Protein AF-A0A7W8MPH8-F1 (afdb_monomer_lite)

Organism: NCBI:txid3069691

Structure (mmCIF, N/CA/C/O backbone):
data_AF-A0A7W8MPH8-F1
#
_entry.id   AF-A0A7W8MPH8-F1
#
loop_
_atom_site.group_PDB
_atom_site.id
_atom_site.type_symbol
_atom_site.label_atom_id
_atom_site.label_alt_id
_atom_site.label_comp_id
_atom_site.label_asym_id
_atom_site.label_entity_id
_atom_site.label_seq_id
_atom_site.pdbx_PDB_ins_code
_atom_site.Cartn_x
_atom_site.Cartn_y
_atom_site.Cartn_z
_atom_site.occupancy
_atom_site.B_iso_or_equiv
_atom_site.auth_seq_id
_atom_site.auth_comp_id
_atom_site.auth_asym_id
_atom_site.auth_atom_id
_atom_site.pdbx_PDB_model_num
ATOM 1 N N . MET A 1 1 ? -1.964 -3.953 5.199 1.00 62.41 1 MET A N 1
ATOM 2 C CA . MET A 1 1 ? -2.290 -4.151 3.763 1.00 62.41 1 MET A CA 1
ATOM 3 C C . MET A 1 1 ? -3.349 -5.206 3.486 1.00 62.41 1 MET A C 1
ATOM 5 O O . MET A 1 1 ? -4.223 -4.940 2.674 1.00 62.41 1 MET A O 1
ATOM 9 N N . THR A 1 2 ? -3.292 -6.386 4.112 1.00 71.12 2 THR A N 1
ATOM 10 C CA . THR A 1 2 ? -4.179 -7.523 3.786 1.00 71.12 2 THR A CA 1
ATOM 11 C C . THR A 1 2 ? -5.669 -7.223 3.959 1.00 71.12 2 THR A C 1
ATOM 13 O O . THR A 1 2 ? -6.475 -7.718 3.185 1.00 71.12 2 THR A O 1
ATOM 16 N N . VAL A 1 3 ? -6.041 -6.376 4.923 1.00 84.81 3 VAL A N 1
ATOM 17 C CA . VAL A 1 3 ? -7.434 -5.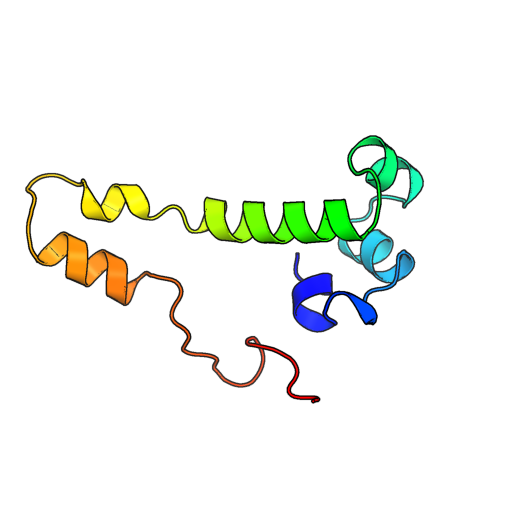955 5.178 1.00 84.81 3 VAL A CA 1
ATOM 18 C C . VAL A 1 3 ? -8.016 -5.135 4.028 1.00 84.81 3 VAL A C 1
ATOM 20 O O . VAL A 1 3 ? -9.039 -5.524 3.477 1.00 84.81 3 VAL A O 1
ATOM 23 N N . PHE A 1 4 ? -7.331 -4.070 3.596 1.00 87.81 4 PHE A N 1
ATOM 24 C CA . PHE A 1 4 ? -7.751 -3.302 2.418 1.00 87.81 4 PHE A CA 1
ATOM 25 C C . PHE A 1 4 ? -7.748 -4.140 1.141 1.00 87.81 4 PHE A C 1
ATOM 27 O O . PHE A 1 4 ? -8.574 -3.921 0.264 1.00 87.81 4 PHE A O 1
ATOM 34 N N . TRP A 1 5 ? -6.847 -5.118 1.040 1.00 80.88 5 TRP A N 1
ATOM 35 C CA . TRP A 1 5 ? -6.829 -6.054 -0.081 1.00 80.88 5 TRP A CA 1
ATOM 36 C C . TRP A 1 5 ? -8.035 -6.998 -0.081 1.00 80.88 5 TRP A C 1
ATOM 38 O O . TRP A 1 5 ? -8.591 -7.307 -1.129 1.00 80.88 5 TRP A O 1
ATOM 48 N N . LYS A 1 6 ? -8.453 -7.441 1.107 1.00 82.25 6 LYS A N 1
ATOM 49 C CA . LYS A 1 6 ? -9.541 -8.401 1.294 1.00 82.25 6 LYS A CA 1
ATOM 50 C C . LYS A 1 6 ? -10.925 -7.763 1.185 1.00 82.25 6 LYS A C 1
ATOM 52 O O . LYS A 1 6 ? -11.837 -8.401 0.673 1.00 82.25 6 LYS A O 1
ATOM 57 N N . TYR A 1 7 ? -11.082 -6.541 1.687 1.00 84.50 7 TYR A N 1
ATOM 58 C CA . TYR A 1 7 ? -12.387 -5.888 1.822 1.00 84.50 7 TYR A CA 1
ATOM 59 C C . TYR A 1 7 ? -12.514 -4.603 0.991 1.00 84.50 7 TYR A C 1
ATOM 61 O O . TYR A 1 7 ? -13.583 -4.018 0.919 1.00 84.50 7 TYR A O 1
ATOM 69 N N . GLY A 1 8 ? -11.445 -4.129 0.349 1.00 85.69 8 GLY A N 1
ATOM 70 C CA . GLY A 1 8 ? -11.470 -2.864 -0.385 1.00 85.69 8 GLY A CA 1
ATOM 71 C C . GLY A 1 8 ? -11.550 -1.635 0.528 1.00 85.69 8 GLY A C 1
ATOM 72 O O . GLY A 1 8 ? -11.592 -1.728 1.757 1.00 85.69 8 GLY A O 1
ATOM 73 N N . PHE A 1 9 ? -11.533 -0.444 -0.076 1.00 89.19 9 PHE A N 1
ATOM 74 C CA . PHE A 1 9 ? -11.562 0.810 0.676 1.00 89.19 9 PHE A CA 1
ATOM 75 C C . PHE A 1 9 ? -12.874 0.981 1.443 1.00 89.19 9 PHE A C 1
ATOM 77 O O . PHE A 1 9 ? -12.827 1.193 2.649 1.00 89.19 9 PHE A O 1
ATOM 84 N N . ALA A 1 10 ? -14.030 0.870 0.782 1.00 90.62 10 ALA A N 1
ATOM 85 C CA . ALA A 1 10 ? -15.329 1.154 1.393 1.00 90.62 10 ALA A CA 1
ATOM 86 C C . ALA A 1 10 ? -15.619 0.238 2.595 1.00 90.62 10 ALA A C 1
ATOM 88 O O . ALA A 1 10 ? -15.843 0.746 3.697 1.00 90.62 10 ALA A O 1
ATOM 89 N N . ASP A 1 11 ? -15.472 -1.079 2.425 1.00 90.81 11 ASP A N 1
ATOM 90 C CA . ASP A 1 11 ? -15.924 -2.065 3.418 1.00 90.81 11 ASP A CA 1
ATOM 91 C C . ASP A 1 11 ? -14.912 -2.333 4.544 1.00 90.81 11 ASP A C 1
ATOM 93 O O . ASP A 1 11 ? -15.219 -3.015 5.523 1.00 90.81 11 ASP A O 1
ATOM 97 N N . THR A 1 12 ? -13.703 -1.768 4.473 1.00 91.25 12 THR A N 1
ATOM 98 C CA . THR A 1 12 ? -12.729 -1.884 5.569 1.00 91.25 12 THR A CA 1
ATOM 99 C C . THR A 1 12 ? -13.110 -0.973 6.740 1.00 91.25 12 THR A C 1
ATOM 101 O O . THR A 1 12 ? -13.028 0.253 6.640 1.00 91.25 12 THR A O 1
ATOM 104 N N . SER A 1 13 ? -13.484 -1.537 7.887 1.00 90.25 13 SER A N 1
ATOM 105 C CA . SER A 1 13 ? -13.762 -0.750 9.095 1.00 90.25 13 SER A CA 1
ATOM 106 C C . SER A 1 13 ? -12.484 -0.404 9.872 1.00 90.25 13 SER A C 1
ATOM 108 O O . SER A 1 13 ? -11.441 -1.041 9.724 1.00 90.25 13 SER A O 1
ATOM 110 N N . LEU A 1 14 ? -12.571 0.601 10.746 1.00 86.50 14 LEU A N 1
ATOM 111 C CA . LEU A 1 14 ? -11.479 0.951 11.660 1.00 86.50 14 LEU A CA 1
ATOM 112 C C . LEU A 1 14 ? -11.149 -0.188 12.630 1.00 86.50 14 LEU A C 1
ATOM 114 O O . LEU A 1 14 ? -9.979 -0.461 12.842 1.00 86.50 14 LEU A O 1
ATOM 118 N N . GLN A 1 15 ? -12.150 -0.908 13.139 1.00 89.31 15 GLN A N 1
ATOM 119 C CA . GLN A 1 15 ? -11.924 -2.069 14.008 1.00 89.31 15 GLN A CA 1
ATOM 120 C C . GLN A 1 15 ? -11.187 -3.202 13.288 1.00 89.31 15 GLN A C 1
ATOM 122 O O . GLN A 1 15 ? -10.327 -3.854 13.875 1.00 89.31 15 GLN A O 1
ATOM 127 N N . GLU A 1 16 ? -11.492 -3.436 12.009 1.00 90.12 16 GLU A N 1
ATOM 128 C CA . GLU A 1 16 ? -10.757 -4.412 11.201 1.00 90.12 16 GLU A CA 1
ATOM 129 C C . GLU A 1 16 ? -9.297 -3.992 11.012 1.00 90.12 16 GLU A C 1
ATOM 131 O O . GLU A 1 16 ? -8.406 -4.837 11.094 1.00 90.12 16 GLU A O 1
ATOM 136 N N . LEU A 1 17 ? -9.040 -2.693 10.816 1.00 88.38 17 LEU A N 1
ATOM 137 C CA . LEU A 1 17 ? -7.681 -2.157 10.760 1.00 88.38 17 LEU A CA 1
ATOM 138 C C . LEU A 1 17 ? -6.956 -2.356 12.089 1.00 88.38 17 LEU A C 1
ATOM 140 O O . LEU A 1 17 ? -5.868 -2.917 12.079 1.00 88.38 17 LEU A O 1
ATOM 144 N N . GLU A 1 18 ? -7.568 -1.983 13.213 1.00 90.94 18 GLU A N 1
ATOM 145 C CA . GLU A 1 18 ? -6.977 -2.153 14.544 1.00 90.94 18 GLU A CA 1
ATOM 146 C C . GLU A 1 18 ? -6.673 -3.620 14.852 1.00 90.94 18 GLU A C 1
ATOM 148 O O . GLU A 1 18 ? -5.594 -3.949 15.338 1.00 90.94 18 GLU A O 1
ATOM 153 N N . ARG A 1 19 ? -7.591 -4.530 14.512 1.00 90.00 19 ARG A N 1
ATOM 154 C CA . ARG A 1 19 ? -7.388 -5.969 14.695 1.00 90.00 19 ARG A CA 1
ATOM 155 C C . ARG A 1 19 ? -6.266 -6.507 13.811 1.00 90.00 19 ARG A C 1
ATOM 157 O O . ARG A 1 19 ? -5.522 -7.384 14.237 1.00 90.00 19 ARG A O 1
ATOM 164 N N . ALA A 1 20 ? -6.164 -6.021 12.576 1.00 87.44 20 ALA A N 1
ATOM 165 C CA . ALA A 1 20 ? -5.173 -6.500 11.622 1.00 87.44 20 ALA A CA 1
ATOM 166 C C . ALA A 1 20 ? -3.770 -5.924 11.860 1.00 87.44 20 ALA A C 1
ATOM 168 O O . ALA A 1 20 ? -2.789 -6.587 11.531 1.00 87.44 20 ALA A O 1
ATOM 169 N N . THR A 1 21 ? -3.661 -4.702 12.386 1.00 85.12 21 THR A N 1
ATOM 170 C CA . THR A 1 21 ? -2.375 -4.043 12.668 1.00 85.12 21 THR A CA 1
ATOM 171 C C . THR A 1 21 ? -1.936 -4.195 14.123 1.00 85.12 21 THR A C 1
ATOM 173 O O . THR A 1 21 ? -0.754 -4.037 14.409 1.00 85.12 21 THR A O 1
ATOM 176 N N . GLY A 1 22 ? -2.864 -4.480 15.044 1.00 89.00 22 GLY A N 1
ATOM 177 C CA . GLY A 1 22 ? -2.639 -4.417 16.492 1.00 89.00 22 GLY A CA 1
ATOM 178 C C . GLY A 1 22 ? -2.510 -2.986 17.030 1.00 89.00 22 GLY A C 1
ATOM 179 O O . GLY A 1 22 ? -2.211 -2.797 18.207 1.00 89.00 22 GLY A O 1
ATOM 180 N N . VAL A 1 23 ? -2.715 -1.976 16.181 1.00 88.75 23 VAL A N 1
ATOM 181 C CA . VAL A 1 23 ? -2.538 -0.556 16.497 1.00 88.75 23 VAL A CA 1
ATOM 182 C C . VAL A 1 23 ? -3.905 0.101 16.572 1.00 88.75 23 VAL A C 1
ATOM 184 O O . VAL A 1 23 ? -4.712 -0.059 15.662 1.00 88.75 23 VAL A O 1
ATOM 187 N N . ASN A 1 24 ? -4.163 0.867 17.631 1.00 89.62 24 ASN A N 1
ATOM 188 C CA . ASN A 1 24 ? -5.436 1.569 17.759 1.00 89.62 24 ASN A CA 1
ATOM 189 C C . ASN A 1 24 ? -5.594 2.681 16.697 1.00 89.62 24 ASN A C 1
ATOM 191 O O . ASN A 1 24 ? -4.629 3.206 16.135 1.00 89.62 24 ASN A O 1
ATOM 195 N N . LYS A 1 25 ? -6.837 3.090 16.460 1.00 85.06 25 LYS A N 1
ATOM 196 C CA . LYS A 1 25 ? -7.216 4.149 15.525 1.00 85.06 25 LYS A CA 1
ATOM 197 C C . LYS A 1 25 ? -6.493 5.457 15.821 1.00 85.06 25 LYS A C 1
ATOM 199 O O . LYS A 1 25 ? -6.087 6.140 14.890 1.00 85.06 25 LYS A O 1
ATOM 204 N N . SER A 1 26 ? -6.372 5.825 17.094 1.00 87.94 26 SER A N 1
ATOM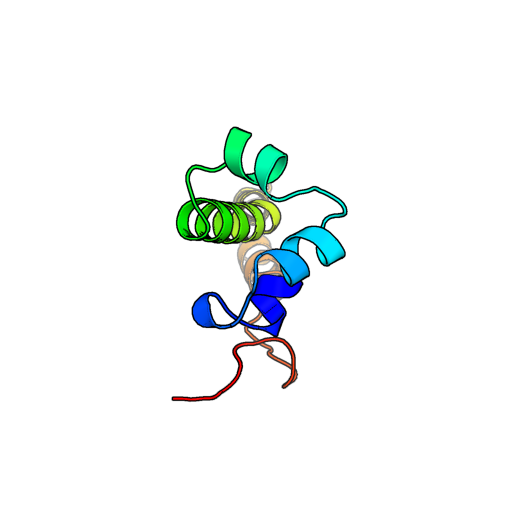 205 C CA . SER A 1 26 ? -5.772 7.101 17.490 1.00 87.94 26 SER A CA 1
ATOM 206 C C . SER A 1 26 ? -4.307 7.196 17.067 1.00 87.94 26 SER A C 1
ATOM 208 O O . SER A 1 26 ? -3.892 8.237 16.580 1.00 87.94 26 SER A O 1
ATOM 210 N N . VAL A 1 27 ? -3.554 6.101 17.194 1.00 89.25 27 VAL A N 1
ATOM 211 C CA . VAL A 1 27 ? -2.148 6.000 16.782 1.00 89.25 27 VAL A CA 1
ATOM 212 C C . VAL A 1 27 ? -2.027 5.885 15.262 1.00 89.25 27 VAL A C 1
ATOM 214 O O . VAL A 1 27 ? -1.129 6.467 14.661 1.00 89.25 27 VAL A O 1
ATOM 217 N N . LEU A 1 28 ? -2.954 5.185 14.601 1.00 85.50 28 LEU A N 1
ATOM 218 C CA . LEU A 1 28 ? -3.013 5.211 13.137 1.00 85.50 28 LEU A CA 1
ATOM 219 C C . LEU A 1 28 ? -3.219 6.645 12.633 1.00 85.50 28 LEU A C 1
ATOM 221 O O . LEU A 1 28 ? -2.553 7.064 11.695 1.00 85.50 28 LEU A O 1
ATOM 225 N N . TYR A 1 29 ? -4.096 7.415 13.275 1.00 85.62 29 TYR A N 1
ATOM 226 C CA . TYR A 1 29 ? -4.408 8.773 12.839 1.00 85.62 29 TYR A CA 1
ATOM 227 C C . TYR A 1 29 ? -3.451 9.866 13.325 1.00 85.62 29 TYR A C 1
ATOM 229 O O . TYR A 1 29 ? -3.570 11.011 12.895 1.00 85.62 29 TYR A O 1
ATOM 237 N N . THR A 1 30 ? -2.470 9.541 14.169 1.00 88.75 30 THR A N 1
ATOM 238 C CA . THR A 1 30 ? -1.319 10.433 14.378 1.00 88.75 30 THR A CA 1
ATOM 239 C C . THR A 1 30 ? -0.364 10.427 13.188 1.00 88.75 30 THR A C 1
ATOM 241 O O . THR A 1 30 ? 0.245 11.453 12.910 1.00 88.75 30 THR A O 1
ATOM 244 N N . GLU A 1 31 ? -0.262 9.303 12.475 1.00 87.44 31 GLU A N 1
ATOM 245 C CA . GLU A 1 31 ? 0.609 9.158 11.299 1.00 87.44 31 GLU A CA 1
ATOM 246 C C . GLU A 1 31 ? -0.127 9.438 9.980 1.00 87.44 31 GLU A C 1
ATOM 248 O O . GLU A 1 31 ? 0.476 9.916 9.021 1.00 87.44 31 GLU A O 1
ATOM 253 N N . PHE A 1 32 ? -1.433 9.156 9.925 1.00 88.94 32 PHE A N 1
ATOM 254 C CA . PHE A 1 32 ? -2.262 9.307 8.727 1.00 88.94 32 PHE A CA 1
ATOM 255 C C . PHE A 1 32 ? -3.443 10.230 8.990 1.00 88.94 32 PHE A C 1
ATOM 257 O O . PHE A 1 32 ? -4.153 10.076 9.978 1.00 88.94 32 PHE A O 1
ATOM 264 N N . ARG A 1 33 ? -3.728 11.159 8.079 1.00 88.31 33 ARG A N 1
ATOM 265 C CA . ARG A 1 33 ? -4.799 12.145 8.305 1.00 88.31 33 ARG A CA 1
ATOM 266 C C . ARG A 1 33 ? -6.180 11.495 8.440 1.00 88.31 33 ARG A C 1
ATOM 268 O O . ARG A 1 33 ? -7.012 11.933 9.232 1.00 88.31 33 ARG A O 1
ATOM 275 N N . ASP A 1 34 ? -6.438 10.483 7.621 1.00 89.62 34 ASP A N 1
ATOM 276 C CA . ASP A 1 34 ? -7.724 9.806 7.521 1.00 89.62 34 ASP A CA 1
ATOM 277 C C . ASP A 1 34 ? -7.562 8.396 6.909 1.00 89.62 34 ASP A C 1
ATOM 279 O O . ASP A 1 34 ? -6.458 7.899 6.668 1.00 89.62 34 ASP A O 1
ATOM 283 N N . LYS A 1 35 ? -8.688 7.703 6.697 1.00 88.25 35 LYS A N 1
ATOM 284 C CA . LYS A 1 35 ? -8.708 6.360 6.094 1.00 88.25 35 LYS A CA 1
ATOM 285 C C . LYS A 1 35 ? -8.218 6.369 4.640 1.00 88.25 35 LYS A C 1
ATOM 287 O O . LYS A 1 35 ? -7.661 5.364 4.204 1.00 88.25 35 LYS A O 1
ATOM 292 N N . GLU A 1 36 ? -8.453 7.452 3.898 1.00 91.44 36 GLU A N 1
ATOM 293 C CA . GLU A 1 36 ? -8.019 7.595 2.505 1.00 91.44 36 GLU A CA 1
ATOM 294 C C . GLU A 1 36 ? -6.500 7.719 2.437 1.00 91.44 36 GLU A C 1
ATOM 296 O O . GLU A 1 36 ? -5.863 6.970 1.702 1.00 91.44 36 GLU A O 1
ATOM 301 N N . ASP A 1 37 ? -5.913 8.564 3.279 1.00 91.56 37 ASP A N 1
ATOM 302 C CA . ASP A 1 37 ? -4.467 8.738 3.388 1.00 91.56 37 ASP A CA 1
ATOM 303 C C . ASP A 1 37 ? -3.767 7.429 3.784 1.00 91.56 37 ASP A C 1
ATOM 305 O O . ASP A 1 37 ? -2.814 6.992 3.133 1.00 91.56 37 ASP A O 1
ATOM 309 N N . LEU A 1 38 ? -4.319 6.712 4.770 1.00 89.94 38 LEU A N 1
ATOM 310 C CA . LEU A 1 38 ? -3.846 5.377 5.136 1.00 89.94 38 LEU A CA 1
ATOM 311 C C . LEU A 1 38 ? -3.945 4.394 3.954 1.00 89.94 38 LEU A C 1
ATOM 313 O O . LEU A 1 38 ? -3.019 3.616 3.716 1.00 89.94 38 LEU A O 1
ATOM 317 N N . PHE A 1 39 ? -5.049 4.406 3.205 1.00 89.44 39 PHE A N 1
ATOM 318 C CA . PHE A 1 39 ? -5.241 3.531 2.048 1.00 89.44 39 PHE A CA 1
ATOM 319 C C . PHE A 1 39 ? -4.247 3.841 0.919 1.00 89.44 39 PHE A C 1
ATOM 321 O O . PHE A 1 39 ? -3.622 2.925 0.381 1.00 89.44 39 PHE A O 1
ATOM 328 N N . VAL A 1 40 ? -4.031 5.118 0.602 1.00 90.75 40 VAL A N 1
ATOM 329 C CA . VAL A 1 40 ? -3.050 5.561 -0.398 1.00 90.75 40 VAL A CA 1
ATOM 330 C C . VAL A 1 40 ? -1.630 5.209 0.037 1.00 90.75 40 VAL A C 1
ATOM 332 O O . VAL A 1 40 ? -0.859 4.695 -0.773 1.00 90.75 40 VAL A O 1
ATOM 335 N N . ALA A 1 41 ? -1.280 5.414 1.308 1.00 88.81 41 ALA A N 1
ATOM 336 C CA . ALA A 1 41 ? 0.013 5.004 1.851 1.00 88.81 41 ALA A CA 1
ATOM 337 C C . ALA A 1 41 ? 0.222 3.487 1.727 1.00 88.81 41 ALA A C 1
ATOM 339 O O . ALA A 1 41 ? 1.301 3.038 1.336 1.00 88.81 41 ALA A O 1
ATOM 340 N N . CYS A 1 42 ? -0.827 2.700 1.979 1.00 86.50 42 CYS A N 1
ATOM 341 C CA . CYS A 1 42 ? -0.811 1.254 1.791 1.00 86.50 42 CYS A CA 1
ATOM 342 C C . CYS A 1 42 ? -0.563 0.861 0.321 1.00 86.50 42 CYS A C 1
ATOM 344 O O . CYS A 1 42 ? 0.250 -0.025 0.050 1.00 86.50 42 CYS A O 1
ATOM 346 N N . LEU A 1 43 ? -1.224 1.524 -0.634 1.00 85.81 43 LEU A N 1
ATOM 347 C CA . LEU A 1 43 ? -1.007 1.290 -2.067 1.00 85.81 43 LEU A CA 1
ATOM 348 C C . LEU A 1 43 ? 0.398 1.701 -2.511 1.00 85.81 43 LEU A C 1
ATOM 350 O O . LEU A 1 43 ? 1.058 0.953 -3.230 1.00 85.81 43 LEU A O 1
ATOM 354 N N . ARG A 1 44 ? 0.881 2.860 -2.057 1.00 85.88 44 ARG A N 1
ATOM 355 C CA . ARG A 1 44 ? 2.232 3.343 -2.357 1.00 85.88 44 ARG A CA 1
ATOM 356 C C . ARG A 1 44 ? 3.283 2.361 -1.854 1.00 85.88 44 ARG A C 1
ATOM 358 O O . ARG A 1 44 ? 4.120 1.934 -2.637 1.00 85.88 44 ARG A O 1
ATOM 365 N N . HIS A 1 45 ? 3.179 1.927 -0.600 1.00 83.44 45 HIS A N 1
ATOM 366 C CA . HIS A 1 45 ? 4.090 0.931 -0.044 1.00 83.44 45 HIS A CA 1
ATOM 367 C C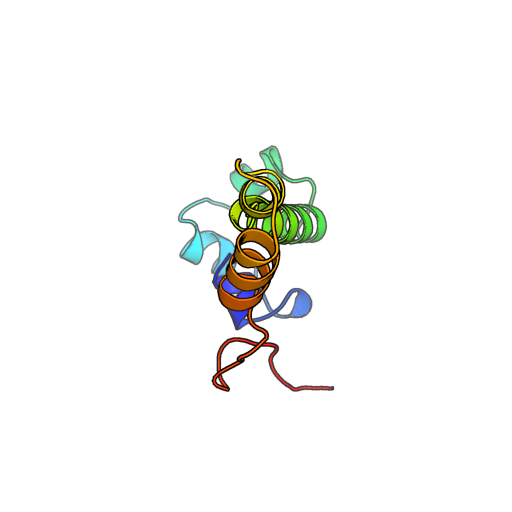 . HIS A 1 45 ? 4.029 -0.396 -0.810 1.00 83.44 45 HIS A C 1
ATOM 369 O O . HIS A 1 45 ? 5.058 -1.027 -1.026 1.00 83.44 45 HIS A O 1
ATOM 375 N N . TYR A 1 46 ? 2.847 -0.826 -1.267 1.00 77.88 46 TYR A N 1
ATOM 376 C CA . TYR A 1 46 ? 2.746 -2.007 -2.127 1.00 77.88 46 TYR A CA 1
ATOM 377 C C . TYR A 1 46 ? 3.533 -1.819 -3.432 1.00 77.88 46 TYR A C 1
ATOM 379 O O . TYR A 1 46 ? 4.329 -2.682 -3.795 1.00 77.88 46 TYR A O 1
ATOM 387 N N . LEU A 1 47 ? 3.376 -0.680 -4.107 1.00 75.19 47 LEU A N 1
ATOM 388 C CA . LEU A 1 47 ? 4.096 -0.376 -5.347 1.00 75.19 47 LEU A CA 1
ATOM 389 C C . LEU A 1 47 ? 5.613 -0.228 -5.135 1.00 75.19 47 LEU A C 1
ATOM 391 O O . LEU A 1 47 ? 6.389 -0.703 -5.961 1.00 75.19 47 LEU A O 1
ATOM 395 N N . GLU A 1 48 ? 6.038 0.371 -4.024 1.00 76.38 48 GLU A N 1
ATOM 396 C CA . GLU A 1 48 ? 7.448 0.515 -3.636 1.00 76.38 48 GLU A CA 1
ATOM 397 C C . GLU A 1 48 ? 8.074 -0.824 -3.230 1.00 76.38 48 GLU A C 1
ATOM 399 O O . GLU A 1 48 ? 9.191 -1.134 -3.621 1.00 76.38 48 GLU A O 1
ATOM 404 N N . SER A 1 49 ? 7.348 -1.697 -2.527 1.00 67.25 49 SER A N 1
ATOM 405 C CA . SER A 1 49 ? 7.833 -3.057 -2.234 1.00 67.25 49 SER A CA 1
ATOM 406 C C . SER A 1 49 ? 8.034 -3.894 -3.505 1.00 67.25 49 SER A C 1
ATOM 408 O O . SER A 1 49 ? 8.797 -4.860 -3.524 1.00 67.25 49 SER A O 1
ATOM 410 N N . GLN A 1 50 ? 7.375 -3.492 -4.594 1.00 64.00 50 GLN A N 1
ATOM 411 C CA . GLN A 1 50 ? 7.514 -4.070 -5.922 1.00 64.00 50 GLN A CA 1
ATOM 412 C C . GLN A 1 50 ? 8.574 -3.356 -6.763 1.00 64.00 50 GLN A C 1
ATOM 414 O O . GLN A 1 50 ? 8.610 -3.581 -7.975 1.00 64.00 50 GLN A O 1
ATOM 419 N N . GLU A 1 51 ? 9.440 -2.531 -6.156 1.00 61.44 51 GLU A N 1
ATOM 420 C CA . GLU A 1 51 ? 10.525 -1.791 -6.803 1.00 61.44 51 GLU A CA 1
ATOM 421 C C . GLU A 1 51 ? 11.609 -2.736 -7.348 1.00 61.44 51 GLU A C 1
ATOM 423 O O . GLU A 1 51 ? 12.748 -2.844 -6.912 1.00 61.44 51 GLU A O 1
ATOM 428 N N . LYS A 1 52 ? 11.219 -3.417 -8.418 1.00 66.56 52 LYS A N 1
ATOM 429 C CA . LYS A 1 52 ? 12.025 -4.208 -9.335 1.00 66.56 52 LYS A CA 1
ATOM 430 C C . LYS A 1 52 ? 12.584 -3.326 -10.447 1.00 66.56 52 LYS A C 1
ATOM 432 O O . LYS A 1 52 ? 13.115 -3.847 -11.421 1.00 66.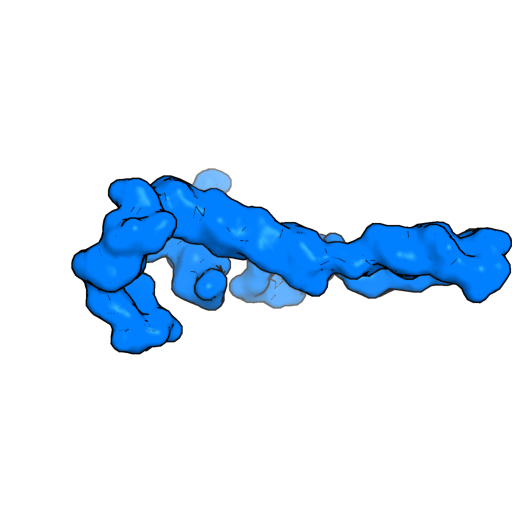56 52 LYS A O 1
ATOM 437 N N . ARG A 1 53 ? 12.496 -1.994 -10.313 1.00 65.31 53 ARG A N 1
ATOM 438 C CA . ARG A 1 53 ? 13.063 -1.026 -11.268 1.00 65.31 53 ARG A CA 1
ATOM 439 C C . ARG A 1 53 ? 14.557 -1.275 -11.479 1.00 65.31 53 ARG A C 1
ATOM 441 O O . ARG A 1 53 ? 15.016 -1.256 -12.616 1.00 65.31 53 ARG A O 1
ATOM 448 N N . GLY A 1 54 ? 15.269 -1.650 -10.413 1.00 74.12 54 GLY A N 1
ATOM 449 C CA . GLY A 1 54 ? 16.677 -2.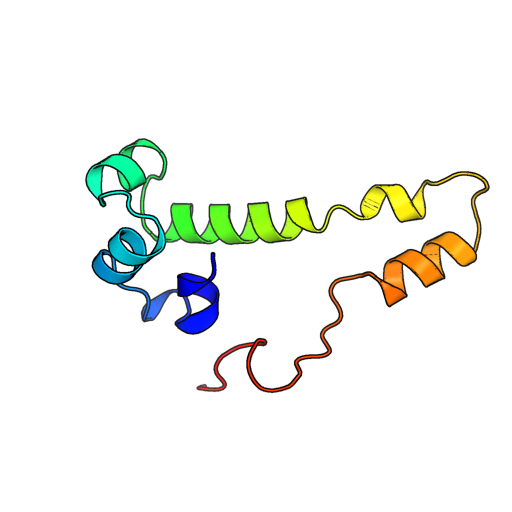046 -10.478 1.00 74.12 54 GLY A CA 1
ATOM 450 C C . GLY A 1 54 ? 16.958 -3.288 -11.337 1.00 74.12 54 GLY A C 1
ATOM 451 O O . GLY A 1 54 ? 18.092 -3.478 -11.766 1.00 74.12 54 GLY A O 1
ATOM 452 N N . LEU A 1 55 ? 15.952 -4.123 -11.640 1.00 79.12 55 LEU A N 1
ATOM 453 C CA . LEU A 1 55 ? 16.118 -5.252 -12.563 1.00 79.12 55 LEU A CA 1
ATOM 454 C C . LEU A 1 55 ? 16.338 -4.779 -13.997 1.00 79.12 55 LEU A C 1
ATOM 456 O O . LEU A 1 55 ? 17.076 -5.431 -14.726 1.00 79.12 55 LEU A O 1
ATOM 460 N N . LEU A 1 56 ? 15.723 -3.661 -14.398 1.00 82.12 56 LEU A N 1
ATOM 461 C CA . LEU A 1 56 ? 15.869 -3.118 -15.749 1.00 82.12 56 LEU A CA 1
ATOM 462 C C . LEU A 1 56 ? 17.266 -2.530 -15.971 1.00 82.12 56 LEU A C 1
ATOM 464 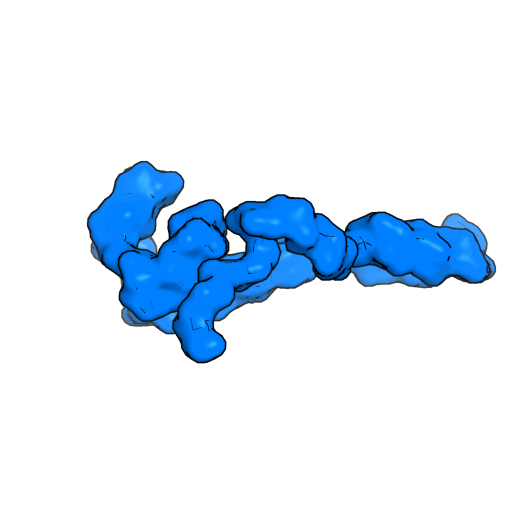O O . LEU A 1 56 ? 17.822 -2.663 -17.059 1.00 82.12 56 LEU A O 1
ATOM 468 N N . THR A 1 57 ? 17.853 -1.950 -14.926 1.00 87.19 57 THR A N 1
ATOM 469 C CA . THR A 1 57 ? 19.153 -1.268 -14.967 1.00 87.19 57 THR A CA 1
ATOM 470 C C . THR A 1 57 ? 20.328 -2.158 -14.549 1.00 87.19 57 THR A C 1
ATOM 472 O O . THR A 1 57 ? 21.429 -1.656 -14.348 1.00 87.19 57 THR A O 1
ATOM 475 N N . LYS A 1 58 ? 20.122 -3.469 -14.378 1.00 87.56 58 LYS A N 1
ATOM 476 C CA . LYS A 1 58 ? 21.180 -4.397 -13.955 1.00 87.56 58 LYS A CA 1
ATOM 477 C C . LYS A 1 58 ? 22.178 -4.644 -15.090 1.00 87.56 58 LYS A C 1
ATOM 479 O O . LYS A 1 58 ? 21.772 -5.015 -16.185 1.00 87.56 58 LYS A O 1
ATOM 484 N N . GLU A 1 59 ? 23.476 -4.500 -14.845 1.00 87.50 59 GLU A N 1
ATOM 485 C CA . GLU A 1 59 ? 24.476 -4.827 -15.868 1.00 87.50 59 GLU A CA 1
ATOM 486 C C . GLU A 1 59 ? 24.747 -6.344 -15.982 1.00 87.50 59 GLU A C 1
ATOM 488 O O . GLU A 1 59 ? 24.708 -7.056 -14.969 1.00 87.50 59 GLU A O 1
ATOM 493 N N . PRO A 1 60 ? 25.037 -6.856 -17.197 1.00 88.38 60 PRO A N 1
ATOM 494 C CA . PRO A 1 60 ? 24.999 -6.140 -18.475 1.00 88.38 60 PRO A CA 1
ATOM 495 C C . PRO A 1 60 ? 23.560 -5.828 -18.911 1.00 88.38 60 PRO A C 1
ATOM 497 O O . PRO A 1 60 ? 22.655 -6.649 -18.746 1.00 88.38 60 PRO A O 1
ATOM 500 N N . LEU A 1 61 ? 23.357 -4.644 -19.494 1.00 87.94 61 LEU A N 1
ATOM 501 C CA . LEU A 1 61 ? 22.059 -4.258 -20.046 1.00 87.94 61 LEU A CA 1
ATOM 502 C C . LEU A 1 61 ? 21.658 -5.230 -21.165 1.00 87.94 61 LEU A C 1
ATOM 504 O O . LEU A 1 61 ? 22.471 -5.577 -22.021 1.00 87.94 61 LEU A O 1
ATOM 508 N N . GLY A 1 62 ? 20.397 -5.667 -21.182 1.00 88.81 62 GLY A N 1
ATOM 509 C CA . GLY A 1 62 ? 19.914 -6.546 -22.244 1.00 88.81 62 GLY A CA 1
ATOM 510 C C . GLY A 1 62 ? 18.521 -7.122 -22.021 1.00 88.81 62 GLY A C 1
ATOM 511 O O . GLY A 1 62 ? 17.889 -6.922 -20.985 1.00 88.81 62 GLY A O 1
ATOM 512 N N . TRP A 1 63 ? 18.054 -7.893 -23.008 1.00 89.88 63 TRP A N 1
ATOM 513 C CA . TRP A 1 63 ? 16.713 -8.493 -23.034 1.00 89.88 63 TRP A CA 1
ATOM 514 C C . TRP A 1 63 ? 16.381 -9.321 -21.786 1.00 89.88 63 TRP A C 1
ATOM 516 O O . TRP A 1 63 ? 15.244 -9.323 -21.320 1.00 89.88 63 TRP A O 1
ATOM 526 N N . LYS A 1 64 ? 17.389 -9.960 -21.182 1.00 89.06 64 LYS A N 1
ATOM 527 C CA . LYS A 1 64 ? 17.232 -10.749 -19.954 1.00 89.06 64 LYS A CA 1
ATOM 528 C C . LYS A 1 64 ? 16.686 -9.921 -18.785 1.00 89.06 64 LYS A C 1
ATOM 530 O O . LYS A 1 64 ? 15.936 -10.455 -17.971 1.00 89.06 64 LYS A O 1
ATOM 535 N N . ASN A 1 65 ? 17.002 -8.628 -18.718 1.00 88.38 65 ASN A N 1
ATOM 536 C CA . ASN A 1 65 ? 16.469 -7.720 -17.703 1.00 88.38 65 ASN A CA 1
ATOM 537 C C . ASN A 1 65 ? 14.979 -7.458 -17.912 1.00 88.38 65 ASN A C 1
ATOM 539 O O . ASN A 1 65 ? 14.209 -7.526 -16.958 1.00 88.38 65 ASN A O 1
ATOM 543 N N . VAL A 1 66 ? 14.570 -7.223 -19.164 1.00 84.56 66 VAL A N 1
ATOM 544 C CA . VAL A 1 66 ? 13.163 -7.027 -19.547 1.00 84.56 66 VAL A CA 1
ATOM 545 C C . VAL A 1 66 ? 12.364 -8.299 -19.276 1.00 84.56 66 VAL A C 1
ATOM 547 O O . VAL A 1 66 ? 11.332 -8.251 -18.616 1.00 84.56 66 VAL A O 1
ATOM 550 N N . GLU A 1 67 ? 12.873 -9.456 -19.698 1.00 85.56 67 GLU A N 1
ATOM 551 C CA . GLU A 1 67 ? 12.245 -10.752 -19.447 1.00 85.56 67 GLU A CA 1
ATOM 552 C C . GLU A 1 67 ? 12.097 -11.030 -17.943 1.00 85.56 67 GLU A C 1
ATOM 554 O O . GLU A 1 67 ? 11.028 -11.429 -17.481 1.00 85.56 67 GLU A O 1
ATOM 559 N N . THR A 1 68 ? 13.148 -10.781 -17.158 1.00 83.69 68 THR A N 1
ATOM 560 C CA . THR A 1 68 ? 13.125 -10.969 -15.700 1.00 83.69 68 THR A CA 1
ATOM 561 C C . THR A 1 68 ? 12.164 -9.986 -15.035 1.00 83.69 68 THR A C 1
ATOM 563 O O . THR A 1 68 ? 11.423 -10.385 -14.138 1.00 83.69 68 THR A O 1
ATOM 566 N N . PHE A 1 69 ? 12.129 -8.729 -15.479 1.00 83.38 69 PHE A N 1
ATOM 567 C CA . PHE A 1 69 ? 11.197 -7.721 -14.984 1.00 83.38 69 PHE A CA 1
ATOM 568 C C . PHE A 1 69 ? 9.745 -8.089 -15.291 1.00 83.38 69 PHE A C 1
ATOM 570 O O . PHE A 1 69 ? 8.906 -7.968 -14.413 1.00 83.38 69 PHE A O 1
ATOM 577 N N . LEU A 1 70 ? 9.435 -8.593 -16.487 1.00 81.50 70 LEU A N 1
ATOM 578 C CA . LEU A 1 70 ? 8.070 -8.977 -16.857 1.00 81.50 70 LEU A CA 1
ATOM 579 C C . LEU A 1 70 ? 7.622 -10.276 -16.172 1.00 81.50 70 LEU A C 1
ATOM 581 O O . LEU A 1 70 ? 6.495 -10.353 -15.688 1.00 81.50 70 LEU A O 1
ATOM 585 N N . LYS A 1 71 ? 8.503 -11.281 -16.061 1.00 79.56 71 LYS A N 1
ATOM 586 C CA . LYS A 1 71 ? 8.200 -12.538 -15.348 1.00 79.56 71 LYS A CA 1
ATOM 587 C C . LYS A 1 71 ? 7.983 -12.325 -13.853 1.00 79.56 71 LYS A C 1
ATOM 589 O O . LYS A 1 71 ? 7.139 -12.992 -13.261 1.00 79.56 71 LYS A O 1
ATOM 594 N N . ASN A 1 72 ? 8.756 -11.420 -13.256 1.00 73.44 72 ASN A N 1
ATOM 595 C CA . ASN A 1 72 ? 8.700 -11.131 -11.825 1.00 73.44 72 ASN A CA 1
ATOM 596 C C . ASN A 1 72 ? 7.916 -9.862 -11.500 1.00 73.44 72 ASN A C 1
ATOM 598 O O . ASN A 1 72 ? 7.794 -9.528 -10.325 1.00 73.44 72 ASN A O 1
ATOM 602 N N . GLY A 1 73 ? 7.411 -9.136 -12.494 1.00 63.59 73 GLY A N 1
ATOM 603 C CA . GLY A 1 73 ? 6.570 -7.964 -12.294 1.00 63.59 73 GLY A CA 1
ATOM 604 C C . GLY A 1 73 ? 5.287 -8.344 -11.559 1.00 63.59 73 GLY A C 1
ATOM 605 O O . GLY A 1 73 ? 5.059 -9.532 -11.303 1.00 63.59 73 GLY A O 1
ATOM 606 N N . PRO A 1 74 ? 4.439 -7.369 -11.196 1.00 59.09 74 PRO A N 1
ATOM 607 C CA . PRO A 1 74 ? 3.110 -7.657 -10.676 1.00 59.09 74 PRO A CA 1
ATOM 608 C C . PRO A 1 74 ? 2.331 -8.422 -11.752 1.00 59.09 74 PRO A C 1
ATOM 610 O O . PRO A 1 74 ? 1.692 -7.851 -12.629 1.00 59.09 74 PRO A O 1
ATOM 613 N N . SER A 1 75 ? 2.460 -9.749 -11.727 1.00 53.56 75 SER A N 1
ATOM 614 C CA . SER A 1 75 ? 1.683 -10.648 -12.551 1.00 53.56 75 SER A CA 1
ATOM 615 C C . SER A 1 75 ? 0.246 -10.436 -12.121 1.00 53.56 75 SER A C 1
ATOM 617 O O . SER A 1 75 ? -0.148 -10.869 -11.044 1.00 53.56 75 SER A O 1
ATOM 619 N N . THR A 1 76 ? -0.566 -9.866 -13.000 1.00 48.50 76 THR A N 1
ATOM 620 C CA . THR A 1 76 ? -2.029 -9.949 -12.940 1.00 48.50 76 THR A CA 1
ATOM 621 C C . THR A 1 76 ? -2.526 -11.382 -13.178 1.00 48.50 76 THR A C 1
ATOM 623 O O . THR A 1 76 ? -3.659 -11.595 -13.599 1.00 48.50 76 THR A O 1
ATOM 626 N N . ARG A 1 77 ? -1.718 -12.406 -12.855 1.00 44.78 77 ARG A N 1
ATOM 627 C CA . ARG A 1 77 ? -2.196 -13.771 -12.642 1.00 44.78 77 ARG A CA 1
ATOM 628 C C . ARG A 1 77 ? -2.896 -13.801 -11.292 1.00 44.78 77 ARG A C 1
ATOM 630 O O . ARG A 1 77 ? -2.416 -14.391 -10.332 1.00 44.78 77 ARG A O 1
ATOM 637 N N . GLY A 1 78 ? -4.039 -13.126 -11.250 1.00 44.06 78 GLY A N 1
ATOM 638 C CA . GLY A 1 78 ? -5.054 -13.365 -10.254 1.00 44.06 78 GLY A CA 1
ATOM 639 C C . GLY A 1 78 ? -5.489 -14.810 -10.386 1.00 44.06 78 GLY A C 1
ATOM 640 O O . GLY A 1 78 ? -6.317 -15.154 -11.224 1.00 44.06 78 GLY A O 1
ATOM 641 N N . THR A 1 79 ? -4.937 -15.672 -9.544 1.00 41.47 79 THR A N 1
ATOM 642 C CA . THR A 1 79 ? -5.580 -16.927 -9.181 1.00 41.47 79 THR A CA 1
ATOM 643 C C . THR A 1 79 ? -6.794 -16.591 -8.323 1.00 41.47 79 THR A C 1
ATOM 645 O O . THR A 1 79 ? -6.738 -16.735 -7.112 1.00 41.47 79 THR A O 1
ATOM 648 N N . GLY A 1 80 ? -7.851 -16.055 -8.944 1.00 43.69 80 GLY A N 1
ATOM 649 C CA . GLY A 1 80 ? -9.259 -16.062 -8.512 1.00 43.69 80 GLY A CA 1
ATOM 650 C C . GLY A 1 80 ? -9.646 -15.675 -7.075 1.00 43.69 80 GLY A C 1
ATOM 651 O O . GLY A 1 80 ? -10.810 -15.837 -6.727 1.00 43.69 80 GLY A O 1
ATOM 652 N N . ARG A 1 81 ? -8.728 -15.216 -6.220 1.00 44.22 81 ARG A N 1
ATOM 653 C CA . ARG A 1 81 ? -9.001 -14.852 -4.818 1.00 44.22 81 ARG A CA 1
ATOM 654 C C . ARG A 1 81 ? -8.303 -13.579 -4.359 1.00 44.22 81 ARG A C 1
ATOM 656 O O . ARG A 1 81 ? -8.737 -12.995 -3.375 1.00 44.22 81 ARG A O 1
ATOM 663 N N . ASP A 1 82 ? -7.298 -13.121 -5.102 1.00 42.59 82 ASP A N 1
ATOM 664 C CA . ASP A 1 82 ? -6.435 -12.025 -4.662 1.00 42.59 82 ASP A CA 1
ATOM 665 C C . ASP A 1 82 ? -6.431 -10.828 -5.617 1.00 42.59 82 ASP A C 1
ATOM 667 O O . ASP A 1 82 ? -5.544 -10.000 -5.512 1.00 42.59 82 ASP A O 1
ATOM 671 N N . VAL A 1 83 ? -7.355 -10.709 -6.573 1.00 47.94 83 VAL A N 1
ATOM 672 C CA . VAL A 1 83 ? -7.371 -9.566 -7.505 1.00 47.94 83 VAL A CA 1
ATOM 673 C C . VAL A 1 83 ? -8.805 -9.070 -7.650 1.00 47.94 83 VAL A C 1
ATOM 675 O O . VAL A 1 83 ? -9.546 -9.582 -8.476 1.00 47.94 83 VAL A O 1
ATOM 678 N N . PHE A 1 84 ? -9.150 -8.087 -6.809 1.00 43.44 84 PHE A N 1
ATOM 679 C CA . PHE A 1 84 ? -10.421 -7.350 -6.730 1.00 43.44 84 PHE A CA 1
ATOM 680 C C . PHE A 1 84 ? -11.678 -8.210 -6.452 1.00 43.44 84 PHE A C 1
ATOM 682 O O . PHE A 1 84 ? -12.024 -9.074 -7.258 1.00 43.44 84 PHE A O 1
ATOM 689 N N . PRO A 1 85 ? -12.437 -7.966 -5.359 1.00 33.97 85 PRO A N 1
ATOM 690 C CA . PRO A 1 85 ? -13.784 -8.515 -5.243 1.00 33.97 85 PRO A CA 1
ATOM 691 C C . PRO A 1 85 ? -14.609 -7.980 -6.416 1.00 33.97 85 PRO A C 1
ATOM 693 O O . PRO A 1 85 ? -14.823 -6.774 -6.543 1.00 33.97 85 PRO A O 1
ATOM 696 N N . SER A 1 86 ? -15.008 -8.875 -7.317 1.00 37.12 86 SER A N 1
ATOM 697 C CA . SER A 1 86 ? -15.880 -8.558 -8.442 1.00 37.12 86 SER A CA 1
ATOM 698 C C . SER A 1 86 ? -17.278 -8.243 -7.912 1.00 37.12 86 SER A C 1
ATOM 700 O O . SER A 1 86 ? -18.103 -9.139 -7.773 1.00 37.12 86 SER A O 1
ATOM 702 N N . THR A 1 87 ? -17.527 -6.976 -7.596 1.00 37.78 87 THR A N 1
ATOM 703 C CA . THR A 1 87 ? -18.884 -6.436 -7.457 1.00 37.78 87 THR A CA 1
ATOM 704 C C . THR A 1 87 ? -18.884 -4.959 -7.835 1.00 37.78 87 THR A C 1
ATOM 706 O O . THR A 1 87 ? -18.817 -4.083 -6.978 1.00 37.78 87 THR A O 1
ATOM 709 N N . LEU A 1 88 ? -18.923 -4.716 -9.145 1.00 37.66 88 LEU A N 1
ATOM 710 C CA . LEU A 1 88 ? -19.826 -3.759 -9.784 1.00 37.66 88 LEU A CA 1
ATOM 711 C C . LEU A 1 88 ? -20.390 -4.430 -11.039 1.00 37.66 88 LEU A C 1
ATOM 713 O O . LEU A 1 88 ? -19.583 -5.071 -11.752 1.00 37.66 88 LEU A O 1
#

InterPro domains:
  IPR001647 DNA-binding HTH domain, TetR-type [PF00440] (2-42)
  IPR001647 DNA-binding HTH domain, TetR-type [PS50977] (1-50)
  IPR009057 Homedomain-like superfamily [SSF46689] (2-50)

Radius of gyration: 16.93 Å; chains: 1; bounding box: 45×29×41 Å

Secondary structure (DSSP, 8-state):
-HHHHHHHHHH--HHHHHHHHS--HHHHHHH-SSHHHHHHHHHHHHHHHT--HHHHTPSSPSHHHHHHHHHHS------SSSS-----

Sequence (88 aa):
MTVFWKYGFADTSLQELERATGVNKSVLYTEFRDKEDLFVACLRHYLESQEKRGLLTKEPLGWKNVETFLKNGPSTRGTGRDVFPSTL

Foldseek 3Di:
DVQCQQQNLPRRDQVNVCVVVVDHPVVVCVVAVDSVRVVVVVVVVVVVVQPLVVLCVDPPHDPVSVVCCVVSHPPPPPPPRRDDDPDD

pLDDT: mean 77.21, std 16.85, range [33.97, 91.56]